Protein AF-A0A376L361-F1 (afdb_monomer)

pLDDT: mean 90.44, std 9.14, range [51.41, 98.25]

Secondary structure (DSSP, 8-state):
-----EEEEE-TT--EEEEEESSSEEEETTEEEEHHHHHHHHHTSTTEEEEEEEEEEETTTEEEEEEEEEEPTT----HHHHHHHHTTT-

Organism: Escherichia coli (NCBI:txid562)

Structure (mmCIF, N/CA/C/O backbone):
data_AF-A0A376L361-F1
#
_entry.id   AF-A0A376L361-F1
#
loop_
_atom_site.group_PDB
_atom_site.id
_atom_site.type_symbol
_atom_site.label_atom_id
_atom_site.label_alt_id
_atom_site.label_comp_id
_atom_site.label_asym_id
_atom_site.label_entity_id
_atom_site.label_seq_id
_atom_site.pdbx_PDB_ins_code
_atom_site.Cartn_x
_atom_site.Cartn_y
_atom_site.Cartn_z
_atom_site.occupancy
_atom_site.B_iso_or_equiv
_atom_site.auth_seq_id
_atom_site.auth_comp_id
_atom_site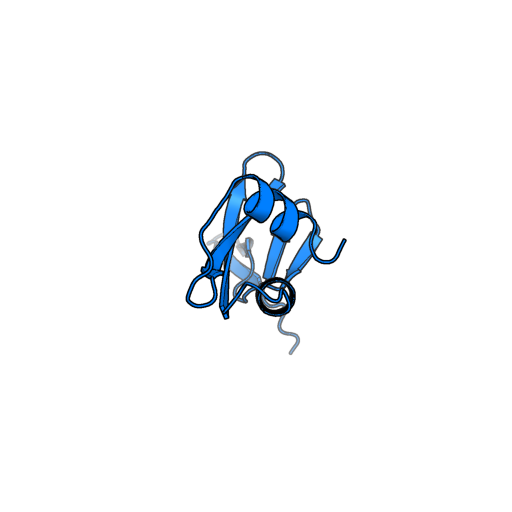.auth_asym_id
_atom_site.auth_atom_id
_atom_site.pdbx_PDB_model_num
ATOM 1 N N . MET A 1 1 ? 11.529 -20.474 -22.816 1.00 65.06 1 MET A N 1
ATOM 2 C CA . MET A 1 1 ? 11.726 -19.008 -22.820 1.00 65.06 1 MET A CA 1
ATOM 3 C C . MET A 1 1 ? 11.574 -18.541 -21.378 1.00 65.06 1 MET A C 1
ATOM 5 O O . MET A 1 1 ? 10.639 -19.002 -20.739 1.00 65.06 1 MET A O 1
ATOM 9 N N . TYR A 1 2 ? 12.501 -17.746 -20.839 1.00 72.50 2 TYR A N 1
ATOM 10 C CA . TYR A 1 2 ? 12.403 -17.190 -19.480 1.00 72.50 2 TYR A CA 1
ATOM 11 C C . TYR A 1 2 ? 11.752 -15.803 -19.553 1.00 72.50 2 TYR A C 1
ATOM 13 O O . TYR A 1 2 ? 12.177 -14.992 -20.374 1.00 72.50 2 TYR A O 1
ATOM 21 N N . PHE A 1 3 ? 10.729 -15.546 -18.736 1.00 80.50 3 PHE A N 1
ATOM 22 C CA . PHE A 1 3 ? 10.028 -14.260 -18.677 1.00 80.50 3 PHE A CA 1
ATOM 23 C C . PHE A 1 3 ? 10.436 -13.521 -17.398 1.00 80.50 3 PHE A C 1
ATOM 25 O O . PHE A 1 3 ? 10.213 -14.028 -16.303 1.00 80.50 3 PHE A O 1
ATOM 32 N N . SER A 1 4 ? 11.074 -12.355 -17.535 1.00 81.12 4 SER A N 1
ATOM 33 C CA . SER A 1 4 ? 11.678 -11.623 -16.409 1.00 81.12 4 SER A CA 1
ATOM 34 C C . SER A 1 4 ? 10.694 -10.778 -15.593 1.00 81.12 4 SER A C 1
ATOM 36 O O . SER A 1 4 ? 11.009 -10.429 -14.456 1.00 81.12 4 SER A O 1
ATOM 38 N N . GLY A 1 5 ? 9.531 -10.437 -16.163 1.00 78.75 5 GLY A N 1
ATOM 39 C CA . GLY A 1 5 ? 8.566 -9.512 -15.555 1.00 78.75 5 GLY A CA 1
ATOM 40 C C . GLY A 1 5 ? 8.980 -8.034 -15.615 1.00 78.75 5 GLY A C 1
ATOM 41 O O . GLY A 1 5 ? 8.362 -7.206 -14.948 1.00 78.75 5 GLY A O 1
ATOM 42 N N . ASP A 1 6 ? 10.004 -7.691 -16.404 1.00 82.12 6 ASP A N 1
ATOM 43 C CA . ASP A 1 6 ? 10.440 -6.311 -16.648 1.00 82.12 6 ASP A CA 1
ATOM 44 C C . ASP A 1 6 ? 9.969 -5.818 -18.026 1.00 82.12 6 ASP A C 1
ATOM 46 O O . ASP A 1 6 ? 10.071 -6.526 -19.030 1.00 82.12 6 ASP A O 1
ATOM 50 N N . GLY A 1 7 ? 9.491 -4.577 -18.081 1.00 83.81 7 GLY A N 1
ATOM 51 C CA . GLY A 1 7 ? 9.247 -3.847 -19.318 1.00 83.81 7 GLY A CA 1
ATOM 52 C C . GLY A 1 7 ? 10.555 -3.295 -19.879 1.00 83.81 7 GLY A C 1
ATOM 53 O O . GLY A 1 7 ? 11.398 -2.785 -19.138 1.00 83.81 7 GLY A O 1
ATOM 54 N N . ALA A 1 8 ? 10.730 -3.386 -21.195 1.00 91.38 8 ALA A N 1
ATOM 55 C CA . ALA A 1 8 ? 11.897 -2.844 -21.876 1.00 91.38 8 ALA A CA 1
ATOM 56 C C . ALA A 1 8 ? 11.504 -2.145 -23.179 1.00 91.38 8 ALA A C 1
ATOM 58 O O . ALA A 1 8 ? 10.661 -2.635 -23.933 1.00 91.38 8 ALA A O 1
ATOM 59 N N . ARG A 1 9 ? 12.165 -1.023 -23.472 1.00 89.69 9 ARG A N 1
ATOM 60 C CA . ARG A 1 9 ? 12.127 -0.349 -24.774 1.00 89.69 9 ARG A CA 1
ATOM 61 C C . ARG A 1 9 ? 13.468 -0.540 -25.473 1.00 89.69 9 ARG A C 1
ATOM 63 O O . ARG A 1 9 ? 14.506 -0.390 -24.837 1.00 89.69 9 ARG A O 1
ATOM 70 N N . ARG A 1 10 ? 13.448 -0.822 -26.776 1.00 93.38 10 ARG A N 1
ATOM 71 C CA . ARG A 1 10 ? 14.650 -0.819 -27.619 1.00 93.38 10 ARG A CA 1
ATOM 72 C C . ARG A 1 10 ? 14.642 0.399 -28.534 1.00 93.38 10 ARG A C 1
ATOM 74 O O . ARG A 1 10 ? 13.593 0.708 -29.099 1.00 93.38 10 ARG A O 1
ATOM 81 N N . ASP A 1 11 ? 15.768 1.089 -28.646 1.00 92.44 11 ASP A N 1
ATOM 82 C CA . ASP A 1 11 ? 15.932 2.194 -29.595 1.00 92.44 11 ASP A CA 1
ATOM 83 C C . ASP A 1 11 ? 16.480 1.726 -30.956 1.00 92.44 11 ASP A C 1
ATOM 85 O O . ASP A 1 11 ? 16.659 0.527 -31.201 1.00 92.44 11 ASP A O 1
ATOM 89 N N . GLU A 1 12 ? 16.658 2.680 -31.872 1.00 92.75 12 GLU A N 1
ATOM 90 C CA . GLU A 1 12 ? 17.108 2.453 -33.252 1.00 92.75 12 GLU A CA 1
ATOM 91 C C . GLU A 1 12 ? 18.564 1.966 -33.319 1.00 92.75 12 GLU A C 1
ATOM 93 O O . GLU A 1 12 ? 18.909 1.200 -34.218 1.00 92.75 12 GLU A O 1
ATOM 98 N N . ASP A 1 13 ? 19.373 2.320 -32.315 1.00 93.50 13 ASP A N 1
ATOM 99 C CA . ASP A 1 13 ? 20.769 1.898 -32.165 1.00 93.50 13 ASP A CA 1
ATOM 100 C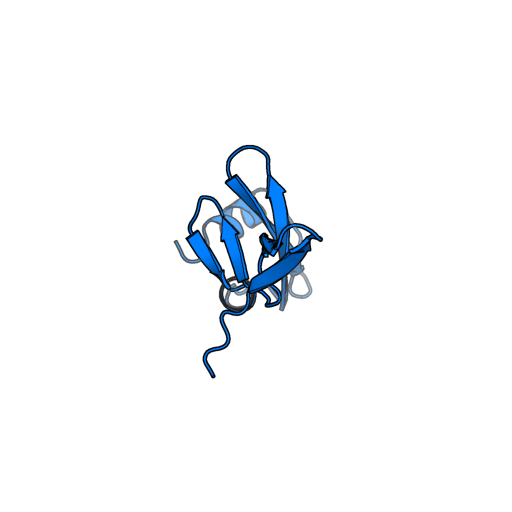 C . ASP A 1 13 ? 20.902 0.524 -31.476 1.00 93.50 13 ASP A C 1
ATOM 102 O O . ASP A 1 13 ? 21.996 -0.034 -31.366 1.00 93.50 13 ASP A O 1
ATOM 106 N N . GLY A 1 14 ? 19.785 -0.062 -31.030 1.00 92.38 14 GLY A N 1
ATOM 107 C CA . GLY A 1 14 ? 19.726 -1.397 -30.439 1.00 92.38 14 GLY A CA 1
ATOM 108 C C . GLY A 1 14 ? 19.956 -1.449 -28.927 1.00 92.38 14 GLY A C 1
ATOM 109 O O . GLY A 1 14 ? 20.028 -2.551 -28.374 1.00 92.38 14 GLY A O 1
ATOM 110 N N . TYR A 1 15 ? 20.023 -0.306 -28.241 1.00 89.12 15 TYR A N 1
ATOM 111 C CA . TYR A 1 15 ? 20.138 -0.248 -26.785 1.00 89.12 15 TYR A CA 1
ATOM 112 C C . TYR A 1 15 ? 18.795 -0.555 -26.118 1.00 89.12 15 TYR A C 1
ATOM 114 O O . TYR A 1 15 ? 17.728 -0.146 -26.581 1.00 89.12 15 TYR A O 1
ATOM 122 N N . TYR A 1 16 ? 18.853 -1.288 -25.003 1.00 90.06 16 TYR A N 1
ATOM 123 C CA . TYR A 1 16 ? 17.684 -1.638 -24.199 1.00 90.06 16 TYR A CA 1
ATOM 124 C C . TYR A 1 16 ? 17.585 -0.747 -22.966 1.00 90.06 16 TYR A C 1
ATOM 126 O O . TYR A 1 16 ? 18.514 -0.646 -22.167 1.00 90.06 16 TYR A O 1
ATOM 134 N N . TRP A 1 17 ? 16.408 -0.168 -22.788 1.00 86.69 17 TRP A N 1
ATOM 135 C CA . TRP A 1 17 ? 16.037 0.672 -21.664 1.00 86.69 17 TRP A CA 1
ATOM 136 C C . TRP A 1 17 ? 15.023 -0.089 -20.822 1.00 86.69 17 TRP A C 1
ATOM 138 O O . TRP A 1 17 ? 13.887 -0.286 -21.255 1.00 86.69 17 TRP A O 1
ATOM 148 N N . ILE A 1 18 ? 15.435 -0.546 -19.640 1.00 85.69 18 ILE A N 1
ATOM 149 C CA . ILE A 1 18 ? 14.541 -1.232 -18.703 1.00 85.69 18 ILE A CA 1
ATOM 150 C C . ILE A 1 18 ? 13.689 -0.178 -18.000 1.00 85.69 18 ILE A C 1
ATOM 152 O O . ILE A 1 18 ? 14.216 0.695 -17.312 1.00 85.69 18 ILE A O 1
ATOM 156 N N . THR A 1 19 ? 12.376 -0.233 -18.201 1.00 81.56 19 THR A N 1
ATOM 157 C CA . THR A 1 19 ? 11.438 0.798 -17.732 1.00 81.56 19 THR A CA 1
ATOM 158 C C . THR A 1 19 ? 10.816 0.475 -16.375 1.00 81.56 19 THR A C 1
ATOM 160 O O . THR A 1 19 ? 10.099 1.305 -15.825 1.00 81.56 19 THR A O 1
ATOM 163 N N . GLY A 1 20 ? 11.091 -0.711 -15.829 1.00 69.88 20 GLY A N 1
ATOM 164 C CA . GLY A 1 20 ? 10.571 -1.180 -14.547 1.00 69.88 20 GLY A CA 1
ATOM 165 C C . GLY A 1 20 ? 9.762 -2.463 -14.688 1.00 69.88 20 GLY A C 1
ATOM 166 O O . GLY A 1 20 ? 9.775 -3.105 -15.737 1.00 69.88 20 GLY A O 1
ATOM 167 N N . ARG A 1 21 ? 9.058 -2.838 -13.621 1.00 67.81 21 ARG A N 1
ATOM 168 C CA . ARG A 1 21 ? 8.224 -4.041 -13.590 1.00 67.81 21 ARG A CA 1
ATOM 169 C C . ARG A 1 21 ? 6.927 -3.837 -14.356 1.00 67.81 21 ARG A C 1
ATOM 171 O O . ARG A 1 21 ? 6.348 -2.756 -14.325 1.00 67.81 21 ARG A O 1
ATOM 178 N N . VAL A 1 22 ? 6.493 -4.885 -15.047 1.00 72.19 22 VAL A N 1
ATOM 179 C CA . VAL A 1 22 ? 5.149 -4.959 -15.647 1.00 72.19 22 VAL A CA 1
ATOM 180 C C . VAL A 1 22 ? 4.155 -5.702 -14.755 1.00 72.19 22 VAL A C 1
ATOM 182 O O . VAL A 1 22 ? 2.972 -5.736 -15.073 1.00 72.19 22 VAL A O 1
ATOM 185 N N . ASP A 1 23 ? 4.633 -6.307 -13.668 1.00 70.25 23 ASP A N 1
ATOM 186 C CA . ASP A 1 23 ? 3.832 -6.958 -12.634 1.00 70.25 23 ASP A CA 1
ATOM 187 C C . ASP A 1 23 ? 3.779 -6.110 -11.351 1.00 70.25 23 ASP A C 1
ATOM 189 O O . ASP A 1 23 ? 4.515 -5.131 -11.205 1.00 70.25 23 ASP A O 1
ATOM 193 N N . ASP A 1 24 ? 2.902 -6.490 -10.416 1.00 71.50 24 ASP A N 1
ATOM 194 C CA . ASP A 1 24 ? 2.618 -5.754 -9.174 1.00 71.50 24 ASP A CA 1
ATOM 195 C C . ASP A 1 24 ? 3.717 -5.921 -8.104 1.00 71.50 24 ASP A C 1
ATOM 197 O O . ASP A 1 24 ? 3.474 -6.231 -6.934 1.00 71.50 24 ASP A O 1
ATOM 201 N N . VAL A 1 25 ? 4.975 -5.744 -8.511 1.00 79.31 25 VAL A N 1
ATOM 202 C CA . VAL A 1 25 ? 6.139 -5.778 -7.629 1.00 79.31 25 VAL A CA 1
ATOM 203 C C . VAL A 1 25 ? 6.747 -4.388 -7.512 1.00 79.31 25 VAL A C 1
ATOM 205 O O . VAL A 1 25 ? 7.197 -3.784 -8.485 1.00 79.31 25 VAL A O 1
ATOM 208 N N . LEU A 1 26 ? 6.833 -3.918 -6.276 1.00 86.50 26 LEU A N 1
ATOM 209 C CA . LEU A 1 26 ? 7.479 -2.679 -5.885 1.00 86.50 26 LEU A CA 1
ATOM 210 C C . LEU A 1 26 ? 8.986 -2.873 -5.721 1.00 86.50 26 LEU A C 1
ATOM 212 O O . LEU A 1 26 ? 9.458 -3.924 -5.282 1.00 86.50 26 LEU A O 1
ATOM 216 N N . ASN A 1 27 ? 9.742 -1.823 -6.029 1.00 86.6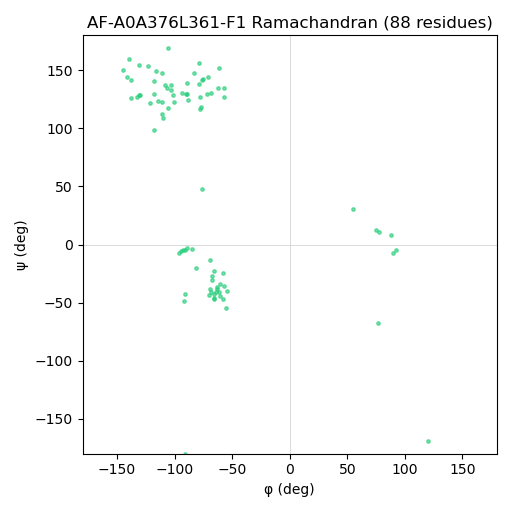9 27 ASN A N 1
ATOM 217 C CA . ASN A 1 27 ? 11.155 -1.698 -5.707 1.00 86.69 27 ASN A CA 1
ATOM 218 C C . ASN A 1 27 ? 11.371 -0.496 -4.782 1.00 86.69 27 ASN A C 1
ATOM 220 O O . ASN A 1 27 ? 11.453 0.653 -5.224 1.00 86.69 27 ASN A O 1
ATOM 224 N N . VAL A 1 28 ? 11.469 -0.777 -3.485 1.00 90.38 28 VAL A N 1
ATOM 225 C CA . VAL A 1 28 ? 11.622 0.236 -2.438 1.00 90.38 28 VAL A CA 1
ATOM 226 C C . VAL A 1 28 ? 13.021 0.111 -1.859 1.00 90.38 28 VAL A C 1
ATOM 228 O O . VAL A 1 28 ? 13.354 -0.889 -1.228 1.00 90.38 28 VAL A O 1
ATOM 231 N N . SER A 1 29 ? 13.864 1.116 -2.087 1.00 88.38 29 SER A N 1
ATOM 232 C CA . SER A 1 29 ? 15.275 1.110 -1.673 1.00 88.38 29 SER A CA 1
ATOM 233 C C . SER A 1 29 ? 16.072 -0.105 -2.184 1.00 88.38 29 SER A C 1
ATOM 235 O O . SER A 1 29 ? 16.993 -0.560 -1.514 1.00 88.38 29 SER A O 1
ATOM 237 N N . GLY A 1 30 ? 15.722 -0.662 -3.349 1.00 86.50 30 GLY A N 1
ATOM 238 C CA . GLY A 1 30 ? 16.362 -1.863 -3.900 1.00 86.50 30 GLY A CA 1
ATOM 239 C C . GLY A 1 30 ? 15.714 -3.188 -3.479 1.00 86.50 30 GLY A C 1
ATOM 240 O O . GLY A 1 30 ? 16.078 -4.233 -4.019 1.00 86.50 30 GLY A O 1
ATOM 241 N N . HIS A 1 31 ? 14.750 -3.174 -2.553 1.00 88.06 31 HIS A N 1
ATOM 242 C CA . HIS A 1 31 ? 14.040 -4.370 -2.102 1.00 88.06 31 HIS A CA 1
ATOM 243 C C . HIS A 1 31 ? 12.821 -4.640 -2.986 1.00 88.06 31 HIS A C 1
ATOM 245 O O . HIS A 1 31 ? 11.950 -3.778 -3.124 1.00 88.06 31 HIS A O 1
ATOM 251 N N . ARG A 1 32 ? 12.753 -5.847 -3.566 1.00 89.06 32 ARG A N 1
ATOM 252 C CA . ARG A 1 32 ? 11.565 -6.337 -4.279 1.00 89.06 32 ARG A CA 1
ATOM 253 C C . ARG A 1 32 ? 10.513 -6.782 -3.266 1.00 89.06 32 ARG A C 1
ATOM 255 O O . ARG A 1 32 ? 10.771 -7.714 -2.513 1.00 89.06 32 ARG A O 1
ATOM 262 N N . LEU A 1 33 ? 9.356 -6.131 -3.300 1.00 90.62 33 LEU A N 1
ATOM 263 C CA . LEU A 1 33 ? 8.200 -6.412 -2.449 1.00 90.62 33 LEU A CA 1
ATOM 264 C C . LEU A 1 33 ? 6.960 -6.519 -3.338 1.00 90.62 33 LEU A C 1
ATOM 266 O O . LEU A 1 33 ? 6.718 -5.632 -4.153 1.00 90.62 33 LEU A O 1
ATOM 270 N N . GLY A 1 34 ? 6.180 -7.582 -3.219 1.00 89.38 34 GLY A N 1
ATOM 271 C CA . GLY A 1 34 ? 4.870 -7.682 -3.854 1.00 89.38 34 GLY A CA 1
ATOM 272 C C . GLY A 1 34 ? 3.860 -6.752 -3.180 1.00 89.38 34 GLY A C 1
ATOM 273 O O . GLY A 1 34 ? 3.871 -6.577 -1.964 1.00 89.38 34 GLY A O 1
ATOM 274 N N . THR A 1 35 ? 2.949 -6.158 -3.946 1.00 91.00 35 THR A N 1
ATOM 275 C CA . THR A 1 35 ? 1.835 -5.396 -3.353 1.00 91.00 35 THR A CA 1
ATOM 276 C C . THR A 1 35 ? 0.893 -6.318 -2.577 1.00 91.00 35 THR A C 1
ATOM 278 O O . THR A 1 35 ? 0.550 -6.020 -1.437 1.00 91.00 35 THR A O 1
ATOM 281 N N . ALA A 1 36 ? 0.579 -7.490 -3.140 1.00 90.38 36 ALA A N 1
ATOM 282 C CA . ALA A 1 36 ? -0.348 -8.458 -2.557 1.00 90.38 36 ALA A CA 1
ATOM 283 C C . ALA A 1 36 ? 0.087 -8.980 -1.174 1.00 90.38 36 ALA A C 1
ATOM 285 O O . ALA A 1 36 ? -0.761 -9.241 -0.319 1.00 90.38 36 ALA A O 1
ATOM 286 N N . GLU A 1 37 ? 1.395 -9.129 -0.921 1.00 92.31 37 GLU A N 1
ATOM 287 C CA . GLU A 1 37 ? 1.885 -9.535 0.408 1.00 92.31 37 GLU A CA 1
ATOM 288 C C . GLU A 1 37 ? 1.669 -8.430 1.453 1.00 92.31 37 GLU A C 1
ATOM 290 O O . GLU A 1 37 ? 1.255 -8.722 2.574 1.00 92.31 37 GLU A O 1
ATOM 295 N N . ILE A 1 38 ? 1.860 -7.162 1.073 1.00 94.50 38 ILE A N 1
ATOM 296 C CA . ILE A 1 38 ? 1.641 -6.008 1.954 1.00 94.50 38 ILE A CA 1
ATOM 297 C C . ILE A 1 38 ? 0.140 -5.822 2.210 1.00 94.50 38 ILE A C 1
ATOM 299 O O . ILE A 1 38 ? -0.265 -5.616 3.352 1.00 94.50 38 ILE A O 1
ATOM 303 N N . GLU A 1 39 ? -0.696 -5.937 1.175 1.00 95.56 39 GLU A N 1
ATOM 304 C CA . GLU A 1 39 ? -2.160 -5.897 1.298 1.00 95.56 39 GLU A CA 1
ATOM 305 C C . GLU A 1 39 ? -2.662 -6.986 2.245 1.00 95.56 39 GLU A C 1
ATOM 307 O O . GLU A 1 39 ? -3.418 -6.699 3.170 1.00 95.56 39 GLU A O 1
ATOM 312 N N . SER A 1 40 ? -2.177 -8.220 2.078 1.00 95.12 40 SER A N 1
ATOM 313 C CA . SER A 1 40 ? -2.543 -9.341 2.949 1.00 95.12 40 SER A CA 1
ATOM 314 C C . SER A 1 40 ? -2.140 -9.095 4.406 1.00 95.12 40 SER A C 1
ATOM 316 O O . SER A 1 40 ? -2.916 -9.387 5.315 1.00 95.12 40 SER A O 1
ATOM 318 N N . ALA A 1 41 ? -0.952 -8.529 4.646 1.00 95.88 41 ALA A N 1
ATOM 319 C CA . ALA A 1 41 ? -0.501 -8.182 5.992 1.00 95.88 41 ALA A CA 1
ATOM 320 C C . ALA A 1 41 ? -1.380 -7.096 6.637 1.00 95.88 41 ALA A C 1
ATOM 322 O O . ALA A 1 41 ? -1.726 -7.208 7.814 1.00 95.88 41 ALA A O 1
ATOM 323 N N . LEU A 1 42 ? -1.782 -6.077 5.870 1.00 96.69 42 LEU A N 1
ATOM 324 C CA . LEU A 1 42 ? -2.685 -5.019 6.334 1.00 96.69 42 LEU A CA 1
ATOM 325 C C . LEU A 1 42 ? -4.087 -5.559 6.636 1.00 96.69 42 LEU A C 1
ATOM 327 O O . LEU A 1 42 ? -4.621 -5.279 7.703 1.00 96.69 42 LEU A O 1
ATOM 331 N N . VAL A 1 43 ? -4.666 -6.374 5.750 1.00 96.94 43 VAL A N 1
ATOM 332 C CA . VAL A 1 43 ? -6.000 -6.973 5.955 1.00 96.94 43 VAL A CA 1
ATOM 333 C C . VAL A 1 43 ? -6.022 -7.953 7.137 1.00 96.94 43 VAL A C 1
ATOM 335 O O . VAL A 1 43 ? -7.065 -8.162 7.747 1.00 96.94 43 VAL A O 1
ATOM 338 N N . ALA A 1 44 ? -4.876 -8.509 7.540 1.00 96.44 44 ALA A N 1
ATOM 339 C CA . ALA A 1 44 ? -4.784 -9.313 8.760 1.00 96.44 44 ALA A CA 1
ATOM 340 C C . ALA A 1 44 ? -4.943 -8.492 10.060 1.00 96.44 4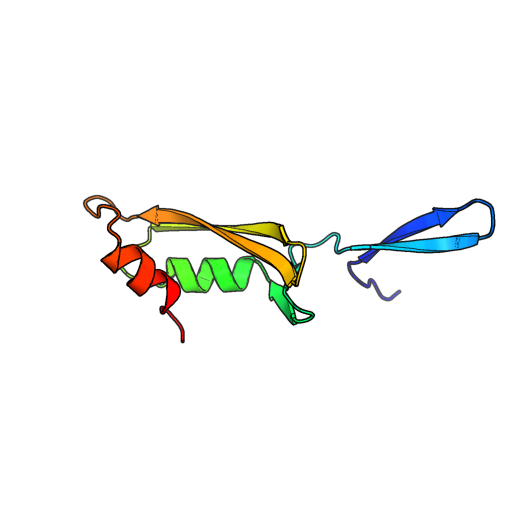4 ALA A C 1
ATOM 342 O O . ALA A 1 44 ? -5.117 -9.076 11.132 1.00 96.44 44 ALA A O 1
ATOM 343 N N . HIS A 1 45 ? -4.876 -7.157 9.999 1.00 97.38 45 HIS A N 1
ATOM 344 C CA . HIS A 1 45 ? -5.103 -6.293 11.154 1.00 97.38 45 HIS A CA 1
ATOM 345 C C . HIS A 1 45 ? -6.599 -6.280 11.543 1.00 97.38 45 HIS A C 1
ATOM 347 O O . HIS A 1 45 ? -7.434 -5.965 10.697 1.00 97.38 45 HIS A O 1
ATOM 353 N N . PRO A 1 46 ? -6.983 -6.504 12.819 1.00 97.12 46 PRO A N 1
ATOM 354 C CA . PRO A 1 46 ? -8.392 -6.669 13.219 1.00 97.12 46 PRO A CA 1
ATOM 355 C C . PRO A 1 46 ? -9.331 -5.498 12.893 1.00 97.12 46 PRO A C 1
ATOM 357 O O . PRO A 1 46 ? -10.542 -5.676 12.796 1.00 97.12 46 PRO A O 1
ATOM 360 N N . LYS A 1 47 ? -8.781 -4.288 12.753 1.00 97.75 47 LYS A N 1
ATOM 361 C CA . LYS A 1 47 ? -9.534 -3.060 12.441 1.00 97.75 47 LYS A CA 1
ATOM 362 C C . LYS A 1 47 ? -9.619 -2.737 10.943 1.00 97.75 47 LYS A C 1
ATOM 364 O O . LYS A 1 47 ? -10.268 -1.760 10.586 1.00 97.75 47 LYS A O 1
A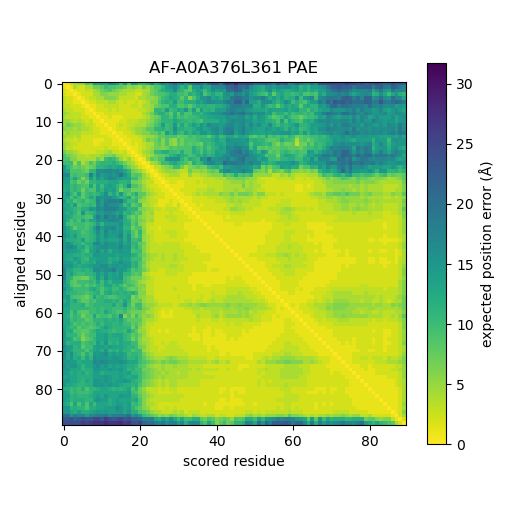TOM 369 N N . ILE A 1 48 ? -8.959 -3.503 10.074 1.00 98.12 48 ILE A N 1
ATOM 370 C CA . ILE A 1 48 ? -8.915 -3.255 8.626 1.00 98.12 48 ILE A CA 1
ATOM 371 C C . ILE A 1 48 ? -9.856 -4.231 7.914 1.00 98.12 48 ILE A C 1
ATOM 373 O O . ILE A 1 48 ? -9.842 -5.426 8.196 1.00 98.12 48 ILE A O 1
ATOM 377 N N . ALA A 1 49 ? -10.671 -3.713 6.996 1.00 97.69 49 ALA A N 1
ATOM 378 C CA . ALA A 1 49 ? -11.546 -4.506 6.136 1.00 97.69 49 ALA A CA 1
ATOM 379 C C . ALA A 1 49 ? -10.856 -4.851 4.808 1.00 97.69 49 ALA A C 1
ATOM 381 O O . ALA A 1 49 ? -10.849 -6.001 4.378 1.00 97.69 49 ALA A O 1
ATOM 382 N N . GLU A 1 50 ? -10.271 -3.840 4.161 1.00 97.19 50 GLU A N 1
ATOM 383 C CA . GLU A 1 50 ? -9.674 -3.939 2.827 1.00 97.19 50 GLU A CA 1
ATOM 384 C C . GLU A 1 50 ? -8.437 -3.039 2.737 1.00 97.19 50 GLU A C 1
ATOM 386 O O . GLU A 1 50 ? -8.369 -1.984 3.379 1.00 97.19 50 GLU A O 1
ATOM 391 N N . ALA A 1 51 ? -7.471 -3.435 1.909 1.00 97.56 51 ALA A N 1
ATOM 392 C CA . ALA A 1 51 ? -6.291 -2.637 1.611 1.00 97.56 51 ALA A CA 1
ATOM 393 C C . ALA A 1 51 ? -5.908 -2.758 0.132 1.00 97.56 51 ALA A C 1
ATOM 395 O O . ALA A 1 51 ? -6.026 -3.832 -0.453 1.00 97.56 51 ALA A O 1
ATOM 396 N N . ALA A 1 52 ? -5.420 -1.661 -0.445 1.00 97.06 52 ALA A N 1
ATOM 397 C CA . ALA A 1 52 ? -4.834 -1.621 -1.782 1.00 97.06 52 ALA A CA 1
ATOM 398 C C . ALA A 1 52 ? -3.504 -0.863 -1.737 1.00 97.06 52 ALA A C 1
ATOM 400 O O . ALA A 1 52 ? -3.440 0.265 -1.233 1.00 97.06 52 ALA A O 1
ATOM 401 N N . VAL A 1 53 ? -2.436 -1.472 -2.249 1.00 96.12 53 VAL A N 1
ATOM 402 C CA . VAL A 1 53 ? -1.065 -0.967 -2.121 1.00 96.12 53 VAL A CA 1
ATOM 403 C C . VAL A 1 53 ? -0.482 -0.645 -3.487 1.00 96.12 53 VAL A C 1
ATOM 405 O O . VAL A 1 53 ? -0.463 -1.468 -4.394 1.00 96.12 53 VAL A O 1
ATOM 408 N N . VAL A 1 54 ? 0.066 0.562 -3.615 1.00 94.19 54 VAL A N 1
ATOM 409 C CA . VAL A 1 54 ? 0.719 1.033 -4.839 1.00 94.19 54 VAL A CA 1
ATOM 410 C C . VAL A 1 54 ? 2.086 1.639 -4.545 1.00 94.19 54 VAL A C 1
ATOM 412 O O . VAL A 1 54 ? 2.360 2.140 -3.452 1.00 94.19 54 VAL A O 1
ATOM 415 N N . GLY A 1 55 ? 2.961 1.610 -5.547 1.00 93.62 55 GLY A N 1
ATOM 416 C CA . GLY A 1 55 ? 4.242 2.304 -5.515 1.00 93.62 55 GLY A CA 1
ATOM 417 C C . GLY A 1 55 ? 4.115 3.712 -6.071 1.00 93.62 55 GLY A C 1
ATOM 418 O O . GLY A 1 55 ? 3.635 3.890 -7.188 1.00 93.62 55 GLY A O 1
ATOM 419 N N . ILE A 1 56 ? 4.611 4.706 -5.340 1.00 93.44 56 ILE A N 1
ATOM 420 C CA . ILE A 1 56 ? 4.732 6.085 -5.832 1.00 93.44 56 ILE A CA 1
ATOM 421 C C . ILE A 1 56 ? 6.206 6.470 -6.018 1.00 93.44 56 ILE A C 1
ATOM 423 O O . ILE A 1 56 ? 7.047 5.998 -5.247 1.00 93.44 56 ILE A O 1
ATOM 427 N N . PRO A 1 57 ? 6.562 7.320 -7.000 1.00 93.31 57 PRO A N 1
ATOM 428 C CA . PRO A 1 57 ? 7.937 7.786 -7.166 1.00 93.31 57 PRO A CA 1
ATOM 429 C C . PRO A 1 57 ? 8.464 8.483 -5.907 1.00 93.31 57 PRO A C 1
ATOM 431 O O . PRO A 1 57 ? 7.795 9.341 -5.331 1.00 93.31 57 PRO A O 1
ATOM 434 N N . HIS A 1 58 ? 9.685 8.147 -5.497 1.00 95.31 58 HIS A N 1
ATOM 435 C CA . HIS A 1 58 ? 10.347 8.761 -4.350 1.00 95.31 58 HIS A CA 1
ATOM 436 C C . HIS A 1 58 ? 11.819 9.033 -4.673 1.00 95.31 58 HIS A C 1
ATOM 438 O O . HIS A 1 58 ? 12.573 8.124 -5.005 1.00 95.31 58 HIS A O 1
ATOM 444 N N . ASN A 1 59 ? 12.260 10.279 -4.490 1.00 91.25 59 ASN A N 1
ATOM 445 C CA . ASN A 1 59 ? 13.597 10.757 -4.872 1.00 91.25 59 ASN A CA 1
ATOM 446 C C . ASN A 1 59 ? 14.774 9.938 -4.300 1.00 91.25 59 ASN A C 1
ATOM 448 O O . ASN A 1 59 ? 15.753 9.713 -4.997 1.00 91.25 59 ASN A O 1
ATOM 452 N N . ILE A 1 60 ? 14.685 9.502 -3.041 1.00 93.81 60 ILE A N 1
ATOM 453 C CA . ILE A 1 60 ? 15.739 8.729 -2.365 1.00 93.81 60 ILE A CA 1
ATOM 454 C C . ILE A 1 60 ? 15.551 7.214 -2.534 1.00 93.81 60 ILE A C 1
ATOM 456 O O . ILE A 1 60 ? 16.516 6.495 -2.759 1.00 93.81 60 ILE A O 1
ATOM 460 N N . LYS A 1 61 ? 14.317 6.713 -2.403 1.00 90.69 61 LYS A N 1
ATOM 461 C CA . LYS A 1 61 ? 14.028 5.270 -2.327 1.00 90.69 61 LYS A CA 1
ATOM 462 C C . LYS A 1 61 ? 13.744 4.621 -3.686 1.00 90.69 61 LYS A C 1
ATOM 464 O O . LYS A 1 61 ? 13.521 3.416 -3.742 1.00 90.69 61 LYS A O 1
ATOM 469 N N . GLY A 1 62 ? 13.692 5.401 -4.765 1.00 92.19 62 GLY A N 1
ATOM 470 C CA . GLY A 1 62 ? 13.148 4.972 -6.055 1.00 92.19 62 GLY A CA 1
ATOM 471 C C . GLY A 1 62 ? 11.621 4.970 -6.018 1.00 92.19 62 GLY A C 1
ATOM 472 O O . GLY A 1 62 ? 10.989 5.826 -6.637 1.00 92.19 62 GLY A O 1
ATOM 473 N N . GLN A 1 63 ? 11.032 4.073 -5.222 1.00 90.88 63 GLN A N 1
ATOM 474 C CA . GLN A 1 63 ? 9.601 4.061 -4.914 1.00 90.88 63 GLN A CA 1
ATOM 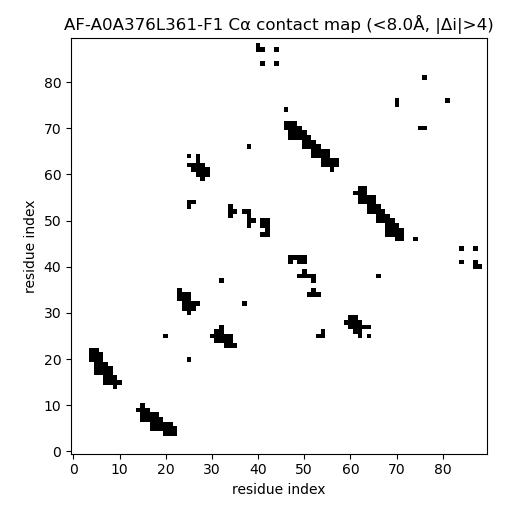475 C C . GLN A 1 63 ? 9.342 4.134 -3.404 1.00 90.88 63 GLN A C 1
ATOM 477 O O . GLN A 1 63 ? 10.163 3.709 -2.590 1.00 90.88 63 GLN A O 1
ATOM 482 N N . ALA A 1 64 ? 8.184 4.666 -3.024 1.00 94.12 64 ALA A N 1
ATOM 483 C CA . ALA A 1 64 ? 7.620 4.543 -1.686 1.00 94.12 64 ALA A CA 1
ATOM 484 C C . ALA A 1 64 ? 6.303 3.764 -1.740 1.00 94.12 64 ALA A C 1
ATOM 486 O O . ALA A 1 64 ? 5.577 3.830 -2.731 1.00 94.12 64 ALA A O 1
ATOM 487 N N . ILE A 1 65 ? 6.014 3.039 -0.662 1.00 95.56 65 ILE A N 1
ATOM 488 C CA . ILE A 1 65 ? 4.766 2.294 -0.488 1.00 95.56 65 ILE A CA 1
ATOM 489 C C . ILE A 1 65 ? 3.679 3.288 -0.091 1.00 95.56 65 ILE A C 1
ATOM 491 O O . ILE A 1 65 ? 3.852 4.034 0.875 1.00 95.56 65 ILE A O 1
ATOM 495 N N . TYR A 1 66 ? 2.571 3.281 -0.821 1.00 96.69 66 TYR A N 1
ATOM 496 C CA . TYR A 1 66 ? 1.362 4.012 -0.476 1.00 96.69 66 TYR A CA 1
ATOM 497 C C . TYR A 1 66 ? 0.21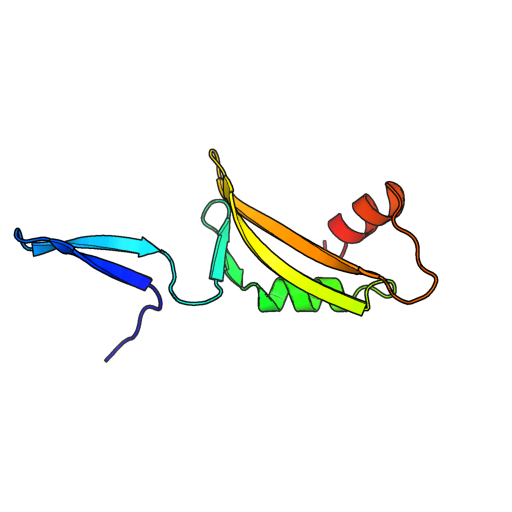0 3.016 -0.341 1.00 96.69 66 TYR A C 1
ATOM 499 O O . TYR A 1 66 ? -0.077 2.278 -1.281 1.00 96.69 66 TYR A O 1
ATOM 507 N N . ALA A 1 67 ? -0.429 2.983 0.828 1.00 97.44 67 ALA A N 1
ATOM 508 C CA . ALA A 1 67 ? -1.514 2.057 1.132 1.00 97.44 67 ALA A CA 1
ATOM 509 C C . ALA A 1 67 ? -2.825 2.822 1.328 1.00 97.44 67 ALA A C 1
ATOM 511 O O . ALA A 1 67 ? -2.914 3.707 2.180 1.00 97.44 67 ALA A O 1
ATOM 512 N N . TYR A 1 68 ? -3.840 2.459 0.551 1.00 97.69 68 TYR A N 1
ATOM 513 C CA . TYR A 1 68 ? -5.225 2.839 0.797 1.00 97.69 68 TYR A CA 1
ATOM 514 C C . TYR A 1 68 ? -5.850 1.777 1.692 1.00 97.69 68 TYR A C 1
ATOM 516 O O . TYR A 1 68 ? -5.720 0.588 1.410 1.00 97.69 68 TYR A O 1
ATOM 524 N N . VAL A 1 69 ? -6.498 2.204 2.773 1.00 97.62 69 VAL A N 1
ATOM 525 C CA . VAL A 1 69 ? -7.042 1.308 3.796 1.00 97.62 69 VAL A CA 1
ATOM 526 C C . VAL A 1 69 ? -8.488 1.682 4.072 1.00 97.62 69 VAL A C 1
ATOM 528 O O . VAL A 1 69 ? -8.784 2.839 4.374 1.00 97.62 69 VAL A O 1
ATOM 531 N N . THR A 1 70 ? -9.365 0.685 4.017 1.00 98.25 70 THR A N 1
ATOM 532 C CA . THR A 1 70 ? -10.741 0.778 4.505 1.00 98.25 70 THR A CA 1
ATOM 533 C C . THR A 1 70 ? -10.801 0.118 5.875 1.00 98.25 70 THR A C 1
ATOM 535 O O . THR A 1 70 ? -10.448 -1.054 6.019 1.00 98.25 70 THR A O 1
ATOM 538 N N . LEU A 1 71 ? -11.230 0.862 6.893 1.00 98.25 71 LEU A N 1
ATOM 539 C CA . LEU A 1 71 ? -11.415 0.315 8.235 1.00 98.25 71 LEU A CA 1
ATOM 540 C C . LEU A 1 71 ? -12.729 -0.468 8.337 1.00 98.25 71 LEU A C 1
ATOM 542 O O . LEU A 1 71 ? -13.673 -0.236 7.579 1.00 98.25 71 LEU A O 1
ATOM 546 N N . ASN A 1 72 ? -12.790 -1.390 9.295 1.00 98.06 72 ASN A N 1
ATOM 547 C CA . ASN A 1 72 ? -14.023 -2.084 9.641 1.00 98.06 72 ASN A CA 1
ATOM 548 C C . ASN A 1 72 ? -15.092 -1.095 10.129 1.00 98.06 72 ASN A C 1
ATOM 550 O O . ASN A 1 72 ? -14.799 -0.032 10.674 1.00 98.06 72 ASN A O 1
ATOM 554 N N . HIS A 1 73 ? -16.361 -1.451 9.934 1.00 97.06 73 HIS A N 1
ATOM 555 C CA . HIS A 1 73 ? -17.476 -0.595 10.327 1.00 97.06 73 HIS A CA 1
ATOM 556 C C . HIS A 1 73 ? -17.434 -0.258 11.828 1.00 97.06 73 HIS A C 1
ATOM 558 O O . HIS A 1 73 ? -17.429 -1.158 12.668 1.00 97.06 73 HIS A O 1
ATOM 564 N N . GLY A 1 74 ? -17.486 1.036 12.151 1.00 96.75 74 GLY A N 1
ATOM 565 C CA . GLY A 1 74 ? -17.438 1.544 13.526 1.00 96.75 74 GLY A CA 1
ATOM 566 C C . GLY A 1 74 ? -16.033 1.887 14.032 1.00 96.75 74 GLY A C 1
ATOM 567 O O . GLY A 1 74 ? -15.920 2.422 15.132 1.00 96.75 74 GLY A O 1
ATOM 568 N N . GLU A 1 75 ? -14.989 1.620 13.246 1.00 97.81 75 GLU A N 1
ATOM 569 C CA . GLU A 1 75 ? -13.627 2.084 13.510 1.00 97.81 75 GLU A CA 1
ATOM 570 C C . GLU A 1 75 ? -13.398 3.455 12.860 1.00 97.81 75 GLU A C 1
ATOM 572 O O . GLU A 1 75 ? -13.798 3.689 11.719 1.00 97.81 75 GLU A O 1
ATOM 577 N N . GLU A 1 76 ? -12.712 4.351 13.567 1.00 97.38 76 GLU A N 1
ATOM 578 C CA . GLU A 1 76 ? -12.397 5.699 13.087 1.00 97.38 76 GLU A CA 1
ATOM 579 C C . GLU A 1 76 ? -10.877 5.898 12.988 1.00 97.38 76 GLU A C 1
ATOM 581 O O . GLU A 1 76 ? -10.135 5.447 13.870 1.00 97.38 76 GLU A O 1
ATOM 586 N N . PRO A 1 77 ? -10.372 6.590 11.950 1.00 97.38 77 PRO A N 1
ATOM 587 C CA . PRO A 1 77 ? -8.954 6.899 11.844 1.00 97.38 77 PRO A CA 1
ATOM 588 C C . PRO A 1 77 ? -8.476 7.780 13.003 1.00 97.38 77 PRO A C 1
ATOM 590 O O . PRO A 1 77 ? -9.074 8.810 13.312 1.00 97.38 77 PRO A O 1
ATOM 593 N N . SER A 1 78 ? -7.331 7.430 13.589 1.00 97.50 78 SER A N 1
ATOM 594 C CA . SER A 1 78 ? -6.648 8.263 14.580 1.00 97.50 78 SER A CA 1
ATOM 595 C C . SER A 1 78 ? -5.129 8.251 14.366 1.00 97.50 78 SER A C 1
ATOM 597 O O . SER A 1 78 ? -4.606 7.335 13.720 1.00 97.50 78 SER A O 1
ATOM 599 N N . PRO A 1 79 ? -4.383 9.243 14.888 1.00 97.75 79 PRO A N 1
ATOM 600 C CA . PRO A 1 79 ? -2.919 9.229 14.852 1.00 97.75 79 PRO A CA 1
ATOM 601 C C . PRO A 1 79 ? -2.312 7.983 15.511 1.00 97.75 79 PRO A C 1
ATOM 603 O O . PRO A 1 79 ? -1.306 7.455 15.036 1.00 97.75 79 PRO A O 1
ATOM 606 N N . GLU A 1 80 ? -2.938 7.495 16.581 1.00 97.56 80 GLU A N 1
ATOM 607 C CA . GLU A 1 80 ? -2.548 6.271 17.279 1.00 97.56 80 GLU A CA 1
ATOM 608 C C . GLU A 1 80 ? -2.761 5.055 16.380 1.00 97.56 80 GLU A C 1
ATOM 610 O O . GLU A 1 80 ? -1.836 4.262 16.214 1.00 97.56 80 GLU A O 1
ATOM 615 N N . LEU A 1 81 ? -3.926 4.954 15.727 1.00 96.81 81 LEU A N 1
ATOM 616 C CA . LEU A 1 81 ? -4.218 3.871 14.790 1.00 96.81 81 LEU A CA 1
ATOM 617 C C . LEU A 1 81 ? -3.279 3.897 13.575 1.00 96.81 81 LEU A C 1
ATOM 619 O O . LEU A 1 81 ? -2.841 2.852 13.105 1.00 96.81 81 LEU A O 1
ATOM 623 N N . TYR A 1 82 ? -2.909 5.082 13.087 1.00 97.31 82 TYR A N 1
ATOM 624 C CA . TYR A 1 82 ? -1.931 5.216 12.006 1.00 97.31 82 TYR A CA 1
ATOM 625 C C . TYR A 1 82 ? -0.564 4.631 12.399 1.00 97.31 82 TYR A C 1
ATOM 627 O O . TYR A 1 82 ? 0.066 3.916 11.617 1.00 97.31 82 TYR A O 1
ATOM 635 N N . ALA A 1 83 ? -0.096 4.922 13.617 1.00 97.06 83 ALA A N 1
ATOM 636 C CA . ALA A 1 83 ? 1.148 4.364 14.137 1.00 97.06 83 ALA A CA 1
ATOM 637 C C . ALA A 1 83 ? 1.035 2.851 14.406 1.00 97.06 83 ALA A C 1
ATOM 639 O O . ALA A 1 83 ? 1.963 2.115 14.077 1.00 97.06 83 ALA A O 1
ATOM 640 N N . GLU A 1 84 ? -0.094 2.396 14.958 1.00 96.81 84 GLU A N 1
ATOM 641 C CA . GLU A 1 84 ? -0.425 0.983 15.200 1.00 96.81 84 GLU A CA 1
ATOM 642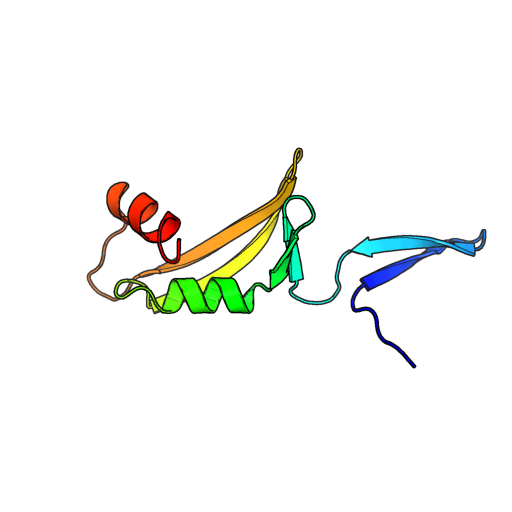 C C . GLU A 1 84 ? -0.331 0.172 13.903 1.00 96.81 84 GLU A C 1
ATOM 644 O O . GLU A 1 84 ? 0.464 -0.762 13.823 1.00 96.81 84 GLU A O 1
ATOM 649 N N . VAL A 1 85 ? -1.044 0.593 12.853 1.00 96.31 85 VAL A N 1
ATOM 650 C CA . VAL A 1 85 ? -1.054 -0.082 11.546 1.00 96.31 85 VAL A CA 1
ATOM 651 C C . VAL A 1 85 ? 0.328 -0.066 10.891 1.00 96.31 85 VAL A C 1
ATOM 653 O O . VAL A 1 85 ? 0.739 -1.056 10.297 1.00 96.31 85 VAL A O 1
ATOM 656 N N . ARG A 1 86 ? 1.095 1.023 11.013 1.00 95.44 86 ARG A N 1
ATOM 657 C CA . ARG A 1 86 ? 2.456 1.087 10.452 1.00 95.44 86 ARG A CA 1
ATOM 658 C C . ARG A 1 86 ? 3.439 0.142 11.151 1.00 95.44 86 ARG A C 1
ATOM 660 O O . ARG A 1 86 ? 4.395 -0.304 10.521 1.00 95.44 86 ARG A O 1
ATOM 667 N N . ASN A 1 87 ? 3.232 -0.116 12.438 1.00 95.25 87 ASN A N 1
ATOM 668 C CA . ASN A 1 87 ? 4.054 -1.030 13.228 1.00 95.25 87 ASN A CA 1
ATOM 669 C C . ASN A 1 87 ? 3.532 -2.475 13.179 1.00 95.25 87 ASN A C 1
ATOM 671 O O . ASN A 1 87 ? 4.138 -3.366 13.771 1.00 95.25 87 ASN A O 1
ATOM 675 N N . TRP A 1 88 ? 2.411 -2.713 12.499 1.00 92.19 88 TRP A N 1
ATOM 676 C CA . TRP A 1 88 ? 1.820 -4.032 12.355 1.00 92.19 88 TRP A CA 1
ATOM 677 C C . TRP A 1 88 ? 2.695 -4.938 11.483 1.00 92.19 88 TRP A C 1
ATOM 679 O O . TRP A 1 88 ? 3.103 -4.558 10.387 1.00 92.19 88 TRP A O 1
ATOM 689 N N . GLY A 1 89 ? 2.973 -6.149 11.969 1.00 69.38 89 GLY A N 1
ATOM 690 C CA . GLY A 1 89 ? 3.816 -7.120 11.264 1.00 69.38 89 GLY A CA 1
ATOM 691 C C . GLY A 1 89 ? 5.328 -6.859 11.346 1.00 69.38 89 GLY A C 1
ATOM 692 O O . GLY A 1 89 ? 6.073 -7.520 10.622 1.00 69.38 89 GLY A O 1
ATOM 693 N N . ALA A 1 90 ? 5.774 -5.928 12.201 1.00 51.41 90 ALA A N 1
ATOM 694 C CA . ALA A 1 90 ? 7.176 -5.791 12.614 1.00 51.41 90 ALA A CA 1
ATOM 695 C C . ALA A 1 90 ? 7.529 -6.719 13.789 1.00 51.41 90 ALA A C 1
ATOM 697 O O . ALA A 1 90 ? 6.639 -6.980 14.632 1.00 51.41 90 ALA A O 1
#

Nearest PDB structures (foldseek):
  1pg3-assembly2_B  TM=9.917E-01  e=1.375E-13  Salmonella enterica
  2p20-assembly2_B  TM=9.864E-01  e=1.462E-13  Salmonella enterica subsp. enterica serovar Typhimurium
  5gxd-assembly1_A  TM=9.227E-01  e=3.890E-08  Dinoroseobacter shibae DFL 12 = DSM 16493
  6qjz-assembly1_A  TM=8.713E-01  e=3.749E-07  Lathyrus sativus
  5bsr-assembly1_A  TM=8.702E-01  e=8.310E-07  Nicotiana tabacum

Mean predicted aligned error: 6.74 Å

Solvent-accessible surface area (backbone atoms only — not comparable to full-atom values): 5550 Å² total; per-residue (Å²): 136,89,83,85,57,61,39,72,49,71,53,96,89,67,52,76,44,75,77,44,61,74,52,73,53,38,49,44,68,81,44,83,41,52,31,69,62,54,23,52,58,50,38,68,37,93,59,33,63,44,49,50,54,47,73,41,86,30,96,87,33,56,25,40,87,45,74,50,74,42,58,30,93,93,60,76,94,43,76,67,54,55,51,50,61,72,55,56,93,113

Radius of gyration: 17.12 Å; Cα contacts (8 Å, |Δi|>4): 130; chains: 1; bounding box: 38×30×50 Å

Foldseek 3Di:
DDDDQWDWDADPVGDIDTPGGPAQWDQFQNDTDHQVVLQVQLCPPPFFPGKGWDWDQDPRGRTDIDMDTDTDPPDDDDPVVVVVSVPRPD

InterPro domains:
  IPR025110 AMP-binding enzyme, C-terminal domain [PF13193] (37-88)
  IPR042099 ANL, N-terminal domain 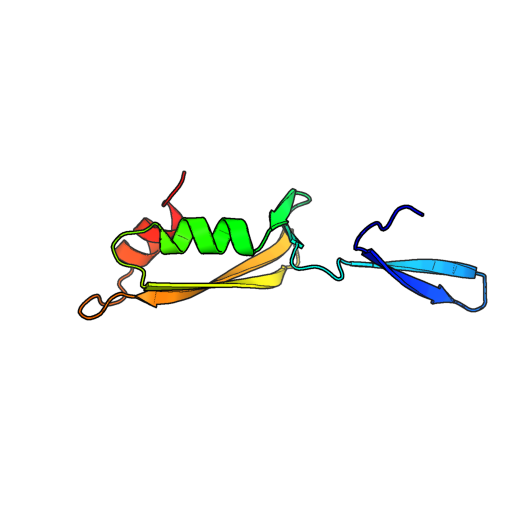[G3DSA:3.40.50.12780] (1-28)
  IPR045851 AMP-binding enzyme domain superfamily [G3DSA:3.30.300.30] (29-90)

Sequence (90 aa):
MYFSGDGARRDEDGYYWITGRVDDVLNVSGHRLGTAEIESALVAHPKIAEAAVVGIPHNIKGQAIYAYVTLNHGEEPSPELYAEVRNWGA